Protein AF-A0A4Y8YPY2-F1 (afdb_monomer_lite)

Foldseek 3Di:
DDDDDDPPDQAWDWDFADDPPDPGTDIDTFGQPVRPDVVLVVVLCVVLVVLQVQLVVVVVVCVVVVHDDDPPDPSNDRDDPLSSVLSSCCVGPVVVSVVCVPPDPVVSVVVVVVSNVVSDPPPPVPVPVPDPPPPDDD

Secondary structure (DSSP, 8-state):
-------SS--EEEEEE--TT-SS-EEEEEE-GGGS-HHHHHHHHHHHHHHHHHHHHHHHHHHHHT----TT-TTTSPPPHHHHHHHHHHHH-HHHHHHHTTS-HHHHHHHHHHHHHHHS-S-STTTT----------

Sequence (138 aa):
MAFQYTPNKIPMFPVEIFRDGVKKPVVFEIPFLGYVAPEIHEEVDRVITDRIFEVQKVRDERNKNREPLPEMDKRIQYPRQTDVMQELFKRLNPDLAEETAAWPITPLNELWDQWEKASLPADLEKSEASEPSSDEKA

Radius of gyration: 21.3 Å; chains: 1; bounding box: 65×28×66 Å

Structure (mmCIF, N/CA/C/O backbone):
data_AF-A0A4Y8YPY2-F1
#
_entry.id   AF-A0A4Y8YPY2-F1
#
loop_
_atom_site.group_PDB
_atom_site.id
_atom_site.type_symbol
_atom_site.label_atom_id
_atom_site.label_alt_id
_atom_site.label_comp_id
_atom_site.label_asym_id
_atom_site.label_entity_id
_atom_site.label_seq_id
_atom_site.pdbx_PDB_ins_code
_atom_site.Cartn_x
_atom_site.Cartn_y
_atom_site.Cartn_z
_atom_site.occupancy
_atom_site.B_iso_or_equiv
_atom_site.auth_seq_id
_atom_site.auth_comp_id
_atom_site.auth_asym_id
_atom_site.auth_atom_id
_atom_site.pdbx_PDB_model_num
ATOM 1 N N . MET A 1 1 ? 11.462 -16.338 30.752 1.00 35.59 1 MET A N 1
ATOM 2 C CA . MET A 1 1 ? 10.013 -16.080 30.891 1.00 35.59 1 MET A CA 1
ATOM 3 C C . MET A 1 1 ? 9.644 -15.059 29.832 1.00 35.59 1 MET A C 1
ATOM 5 O O . MET A 1 1 ? 10.104 -13.933 29.936 1.00 35.59 1 MET A O 1
ATOM 9 N N . ALA A 1 2 ? 8.934 -15.462 28.777 1.00 46.84 2 ALA A N 1
ATOM 10 C CA . ALA A 1 2 ? 8.411 -14.521 27.790 1.00 46.84 2 ALA A CA 1
ATOM 11 C C . ALA A 1 2 ? 7.083 -13.981 28.332 1.00 46.84 2 ALA A C 1
ATOM 13 O O . ALA A 1 2 ? 6.147 -14.748 28.547 1.00 46.84 2 ALA A O 1
ATOM 14 N N . PHE A 1 3 ? 7.035 -12.689 28.645 1.00 41.41 3 PHE A N 1
ATOM 15 C CA . PHE A 1 3 ? 5.797 -12.014 29.013 1.00 41.41 3 PHE A CA 1
ATOM 16 C C . PHE A 1 3 ? 4.953 -11.873 27.742 1.00 41.41 3 PHE A C 1
ATOM 18 O O . PHE A 1 3 ? 5.306 -11.112 26.847 1.00 41.41 3 PHE A O 1
ATOM 25 N N . GLN A 1 4 ? 3.881 -12.658 27.633 1.00 46.28 4 GLN A N 1
ATOM 26 C CA . GLN A 1 4 ? 2.936 -12.584 26.522 1.00 46.28 4 GLN A CA 1
ATOM 27 C C . GLN A 1 4 ? 1.730 -11.764 26.985 1.00 46.28 4 GLN A C 1
ATOM 29 O O . GLN A 1 4 ? 0.846 -12.261 27.679 1.00 46.28 4 GLN A O 1
ATOM 34 N N . TYR A 1 5 ? 1.728 -10.476 26.646 1.00 53.19 5 TYR A N 1
ATOM 35 C CA . TYR A 1 5 ? 0.558 -9.619 26.791 1.00 53.19 5 TYR A CA 1
ATOM 36 C C . TYR A 1 5 ? -0.281 -9.742 25.522 1.00 53.19 5 TYR A C 1
ATOM 38 O O . TYR A 1 5 ? 0.029 -9.133 24.503 1.00 53.19 5 TYR A O 1
ATOM 46 N N . THR A 1 6 ? -1.330 -10.557 25.565 1.00 53.25 6 THR A N 1
ATOM 47 C CA . THR A 1 6 ? -2.413 -10.513 24.578 1.00 53.25 6 THR A CA 1
ATOM 48 C C . THR A 1 6 ? -3.458 -9.523 25.084 1.00 53.25 6 THR A C 1
ATOM 50 O O . THR A 1 6 ? -4.215 -9.878 25.994 1.00 53.25 6 THR A O 1
ATOM 53 N N . PRO A 1 7 ? -3.516 -8.279 24.572 1.00 54.75 7 PRO A N 1
ATOM 54 C CA . PRO A 1 7 ? -4.631 -7.402 24.888 1.00 54.75 7 PRO A CA 1
ATOM 55 C C . PRO A 1 7 ? -5.927 -8.112 24.478 1.00 54.75 7 PRO A C 1
ATOM 57 O O . PRO A 1 7 ? -6.020 -8.668 23.387 1.00 54.75 7 PRO A O 1
ATOM 60 N N . ASN A 1 8 ? -6.940 -8.101 25.350 1.00 56.84 8 ASN A N 1
ATOM 61 C CA . ASN A 1 8 ? -8.231 -8.766 25.106 1.00 56.84 8 ASN A CA 1
ATOM 62 C C . ASN A 1 8 ? -8.959 -8.265 23.839 1.00 56.84 8 ASN A C 1
ATOM 64 O O . ASN A 1 8 ? -9.963 -8.855 23.444 1.00 56.84 8 ASN A O 1
ATOM 68 N N . LYS A 1 9 ? -8.481 -7.178 23.218 1.00 67.00 9 LYS A N 1
ATOM 69 C CA . LYS A 1 9 ? -8.898 -6.681 21.906 1.00 67.00 9 LYS A CA 1
ATOM 70 C C . LYS A 1 9 ? -7.695 -6.082 21.183 1.00 67.00 9 LYS A C 1
ATOM 72 O O . LYS A 1 9 ? -6.977 -5.271 21.766 1.00 67.00 9 LYS A O 1
ATOM 77 N N . ILE A 1 10 ? -7.509 -6.464 19.923 1.00 79.38 10 ILE A N 1
ATOM 78 C CA . ILE A 1 10 ? -6.577 -5.788 19.021 1.00 79.38 10 ILE A CA 1
ATOM 79 C C . ILE A 1 10 ? -7.130 -4.376 18.786 1.00 79.38 10 ILE A C 1
ATOM 81 O O . ILE A 1 10 ? -8.317 -4.250 18.479 1.00 79.38 10 ILE A O 1
ATOM 85 N N . PRO A 1 11 ? -6.341 -3.313 18.995 1.00 85.62 11 PRO A N 1
ATOM 86 C CA . PRO A 1 11 ? -6.809 -1.964 18.743 1.00 85.62 11 PRO A CA 1
ATOM 87 C C . PRO A 1 11 ? -6.937 -1.740 17.226 1.00 85.62 11 PRO A C 1
ATOM 89 O O . PRO A 1 11 ? -6.034 -2.062 16.448 1.00 85.62 11 PRO A O 1
ATOM 92 N N . MET A 1 12 ? -8.099 -1.226 16.825 1.00 89.31 12 MET A N 1
ATOM 93 C CA . MET A 1 12 ? -8.515 -1.074 15.430 1.00 89.31 12 MET A CA 1
ATOM 94 C C . MET A 1 12 ? -8.635 0.408 15.064 1.00 89.31 12 MET A C 1
ATOM 96 O O . MET A 1 12 ? -9.055 1.233 15.877 1.00 89.31 12 MET A O 1
ATOM 100 N N . PHE A 1 13 ? -8.305 0.719 13.820 1.00 90.38 13 PHE A N 1
ATOM 101 C CA . PHE A 1 13 ? -8.522 1.983 13.145 1.00 90.38 13 PHE A CA 1
ATOM 102 C C . PHE A 1 13 ? -9.810 1.912 12.301 1.00 90.38 13 PHE A C 1
ATOM 104 O O . PHE A 1 13 ? -9.924 1.036 11.435 1.00 90.38 13 PHE A O 1
ATOM 111 N N . PRO A 1 14 ? -10.792 2.800 12.540 1.00 92.38 14 PRO A N 1
ATOM 112 C CA . PRO A 1 14 ? -11.999 2.874 11.731 1.00 92.38 14 PRO A CA 1
ATOM 113 C C . PRO A 1 14 ? -11.746 3.674 10.447 1.00 92.38 14 PRO A C 1
ATOM 115 O O . PRO A 1 14 ? -11.238 4.793 10.483 1.00 92.38 14 PRO A O 1
ATOM 118 N N . VAL A 1 15 ? -12.162 3.121 9.313 1.00 90.88 15 VAL A N 1
ATOM 119 C CA . VAL A 1 15 ? -12.180 3.786 8.011 1.00 90.88 15 VAL A CA 1
ATOM 120 C C . VAL A 1 15 ? -13.626 4.067 7.637 1.00 90.88 15 VAL A C 1
ATOM 122 O O . VAL A 1 15 ? -14.397 3.153 7.343 1.00 90.88 15 VAL A O 1
ATOM 125 N N . GLU A 1 16 ? -14.002 5.341 7.669 1.00 90.25 16 GLU A N 1
ATOM 126 C CA . GLU A 1 16 ? -15.351 5.793 7.341 1.00 90.25 16 GLU A CA 1
ATOM 127 C C . GLU A 1 16 ? -15.438 6.207 5.869 1.00 90.25 16 GLU A C 1
ATOM 129 O O . GLU A 1 16 ? -14.793 7.161 5.435 1.00 90.25 16 GLU A O 1
ATOM 134 N N . ILE A 1 17 ? -16.269 5.508 5.096 1.00 86.50 17 ILE A N 1
ATOM 135 C CA . ILE A 1 17 ? -16.496 5.794 3.678 1.00 86.50 17 ILE A CA 1
ATOM 136 C C . ILE A 1 17 ? -17.904 6.355 3.485 1.00 86.50 17 ILE A C 1
ATOM 138 O O . ILE A 1 17 ? -18.910 5.683 3.735 1.00 86.50 17 ILE A O 1
ATOM 142 N N . PHE A 1 18 ? -17.983 7.590 2.991 1.00 84.31 18 PHE A N 1
ATOM 143 C CA . PHE A 1 18 ? -19.237 8.236 2.612 1.00 84.31 18 PHE A CA 1
ATOM 144 C C . PHE A 1 18 ? -19.529 7.974 1.136 1.00 84.31 18 PHE A C 1
ATOM 146 O O . PHE A 1 18 ? -18.856 8.503 0.255 1.00 84.31 18 PHE A O 1
ATOM 153 N N . ARG A 1 19 ? -20.549 7.156 0.865 1.00 81.50 19 ARG A N 1
ATOM 154 C CA . ARG A 1 19 ? -21.038 6.917 -0.498 1.00 81.50 19 ARG A CA 1
ATOM 155 C C . ARG A 1 19 ? -22.020 8.009 -0.918 1.00 81.50 19 ARG A C 1
ATOM 157 O O . ARG A 1 19 ? -22.796 8.504 -0.093 1.00 81.50 19 ARG A O 1
ATOM 164 N N . ASP A 1 20 ? -22.040 8.324 -2.211 1.00 76.12 20 ASP A N 1
ATOM 165 C CA . ASP A 1 20 ? -22.980 9.292 -2.775 1.00 76.12 20 ASP A CA 1
ATOM 166 C C . ASP A 1 20 ? -24.431 8.923 -2.437 1.00 76.12 20 ASP A C 1
ATOM 168 O O . ASP A 1 20 ? -24.898 7.806 -2.666 1.00 76.12 20 ASP A O 1
ATOM 172 N N . GLY A 1 21 ? -25.154 9.882 -1.857 1.00 75.00 21 GLY A N 1
ATOM 173 C CA . GLY A 1 21 ? -26.556 9.721 -1.470 1.00 75.00 21 GLY A CA 1
ATOM 174 C C . GLY A 1 21 ? -26.800 8.980 -0.149 1.00 75.00 21 GLY A C 1
ATOM 175 O O . GLY A 1 21 ? -27.957 8.864 0.264 1.00 75.00 21 GLY A O 1
ATOM 176 N N . VAL A 1 22 ? -25.759 8.521 0.557 1.00 76.88 22 VAL A N 1
ATOM 177 C CA . VAL A 1 22 ? -25.906 7.836 1.850 1.00 76.88 22 VAL A CA 1
ATOM 178 C C . VAL A 1 22 ? -25.643 8.808 3.003 1.00 76.88 22 VAL A C 1
ATOM 180 O O . VAL A 1 22 ? -24.603 9.448 3.086 1.00 76.88 22 VAL A O 1
ATOM 183 N N . LYS A 1 23 ? -26.600 8.915 3.937 1.00 76.81 23 LYS A N 1
ATOM 184 C CA . LYS A 1 23 ? -26.493 9.799 5.119 1.00 76.81 23 LYS A CA 1
ATOM 185 C C . LYS A 1 23 ? -25.583 9.263 6.230 1.00 76.81 23 LYS A C 1
ATOM 187 O O . LYS A 1 23 ? -25.306 9.989 7.178 1.00 76.81 23 LYS A O 1
ATOM 192 N N . LYS A 1 24 ? -25.198 7.989 6.165 1.00 83.75 24 LYS A N 1
ATOM 193 C CA . LYS A 1 24 ? -24.357 7.318 7.160 1.00 83.75 24 LYS A CA 1
ATOM 194 C C . LYS A 1 24 ? -23.139 6.715 6.461 1.00 83.75 24 LYS A C 1
ATOM 196 O O . LYS A 1 24 ? -23.336 6.095 5.415 1.00 83.75 24 LYS A O 1
ATOM 201 N N . PRO A 1 25 ? -21.929 6.874 7.014 1.00 87.75 25 PRO A N 1
ATOM 202 C CA . PRO A 1 25 ? -20.753 6.236 6.453 1.00 87.75 25 PRO A CA 1
ATOM 203 C C . PRO A 1 25 ? -20.843 4.717 6.609 1.00 87.75 25 PRO A C 1
ATOM 205 O O . PRO A 1 25 ? -21.431 4.207 7.569 1.00 87.75 25 PRO A O 1
ATOM 208 N N . VAL A 1 26 ? -20.252 3.999 5.659 1.00 88.31 26 VAL A N 1
ATOM 209 C CA . VAL A 1 26 ? -19.893 2.592 5.847 1.00 88.31 26 VAL A CA 1
ATOM 210 C C . VAL A 1 26 ? -18.565 2.581 6.592 1.00 88.31 26 VAL A C 1
ATOM 212 O O . VAL A 1 26 ? -17.623 3.240 6.161 1.00 88.31 26 VAL A O 1
ATOM 215 N N . VAL A 1 27 ? -18.509 1.883 7.723 1.00 91.12 27 VAL A N 1
ATOM 216 C CA . VAL A 1 27 ? -17.313 1.828 8.568 1.00 91.12 27 VAL A CA 1
ATOM 217 C C . VAL A 1 27 ? -16.639 0.479 8.376 1.00 91.12 27 VAL A C 1
ATOM 219 O O . VAL A 1 27 ? -17.258 -0.559 8.605 1.00 91.12 27 VAL A O 1
ATOM 222 N N . PHE A 1 28 ? -15.375 0.510 7.972 1.00 91.56 28 PHE A N 1
ATOM 223 C CA . PHE A 1 28 ? -14.501 -0.653 7.912 1.00 91.56 28 PHE A CA 1
ATOM 224 C C . PHE A 1 28 ? -13.504 -0.576 9.063 1.00 91.56 28 PHE A C 1
ATOM 226 O O . PHE A 1 28 ? -12.943 0.482 9.322 1.00 91.56 28 PHE A O 1
ATOM 233 N N . GLU A 1 29 ? -13.269 -1.683 9.759 1.00 90.56 29 GLU A N 1
ATOM 234 C CA . GLU A 1 29 ? -12.263 -1.740 10.821 1.00 90.56 29 GLU A CA 1
ATOM 235 C C . GLU A 1 29 ? -11.028 -2.483 10.312 1.00 90.56 29 GLU A C 1
ATOM 237 O O . GLU A 1 29 ? -11.130 -3.604 9.807 1.00 90.56 29 GLU A O 1
ATOM 242 N N . ILE A 1 30 ? -9.860 -1.858 10.456 1.00 92.06 30 ILE A N 1
ATOM 243 C CA . ILE A 1 30 ? -8.546 -2.460 10.194 1.00 92.06 30 ILE A CA 1
ATOM 244 C C . ILE A 1 30 ? -7.676 -2.333 11.447 1.00 92.06 30 ILE A C 1
ATOM 246 O O . ILE A 1 30 ? -7.854 -1.382 12.198 1.00 92.06 30 ILE A O 1
ATOM 250 N N . PRO A 1 31 ? -6.750 -3.257 11.739 1.00 91.75 31 PRO A N 1
ATOM 251 C CA . PRO A 1 31 ? -5.857 -3.101 12.886 1.00 91.75 31 PRO A CA 1
ATOM 252 C C . PRO A 1 31 ? -4.936 -1.888 12.707 1.00 91.75 31 PRO A C 1
ATOM 254 O O . PRO A 1 31 ? -4.609 -1.498 11.585 1.00 91.75 31 PRO A O 1
ATOM 257 N N . PHE A 1 32 ? -4.472 -1.294 13.806 1.00 91.06 32 PHE A N 1
ATOM 258 C CA . PHE A 1 32 ? -3.336 -0.368 13.729 1.00 91.06 32 PHE A CA 1
ATOM 259 C C . PHE A 1 32 ? -2.092 -1.082 13.181 1.00 91.06 32 PHE A C 1
ATOM 261 O O . PHE A 1 32 ? -1.917 -2.277 13.419 1.00 91.06 32 PHE A O 1
ATOM 268 N N . LEU A 1 33 ? -1.209 -0.354 12.489 1.00 89.06 33 LEU A N 1
ATOM 269 C CA . LEU A 1 33 ? -0.048 -0.928 11.791 1.00 89.06 33 LEU A CA 1
ATOM 270 C C . LEU A 1 33 ? 0.828 -1.793 12.706 1.00 89.06 33 LEU A C 1
ATOM 272 O O . LEU A 1 33 ? 1.205 -2.891 12.323 1.00 89.06 33 LEU A O 1
ATOM 276 N N . GLY A 1 34 ? 1.081 -1.358 13.945 1.00 86.12 34 GLY A N 1
ATOM 277 C CA . GLY A 1 34 ? 1.871 -2.131 14.915 1.00 86.12 34 GLY A CA 1
ATOM 278 C C . GLY A 1 34 ? 1.213 -3.428 15.411 1.00 86.12 34 GLY A C 1
ATOM 279 O O . GLY A 1 34 ? 1.845 -4.186 16.142 1.00 86.12 34 GLY A O 1
ATOM 280 N N . TYR A 1 35 ? -0.046 -3.675 15.044 1.00 87.62 35 TYR A N 1
ATOM 281 C CA . TYR A 1 35 ? -0.822 -4.863 15.406 1.00 87.62 35 TYR A CA 1
ATOM 282 C C . TYR A 1 35 ? -1.203 -5.724 14.196 1.00 87.62 35 TYR A C 1
ATOM 284 O O . TYR A 1 35 ? -1.905 -6.726 14.351 1.00 87.62 35 TYR A O 1
ATOM 292 N N . VAL A 1 36 ? -0.759 -5.352 12.995 1.00 88.31 36 VAL A N 1
ATOM 293 C CA . VAL A 1 36 ? -0.845 -6.222 11.824 1.00 88.31 36 VAL A CA 1
ATOM 294 C C . VAL A 1 36 ? 0.078 -7.423 12.051 1.00 88.31 36 VAL A C 1
ATOM 296 O O . VAL A 1 36 ? 1.197 -7.289 12.546 1.00 88.31 36 VAL A O 1
ATOM 299 N N . ALA A 1 37 ? -0.411 -8.618 11.721 1.00 88.50 37 ALA A N 1
ATOM 300 C CA . ALA A 1 37 ? 0.348 -9.847 11.906 1.00 88.50 37 ALA A CA 1
ATOM 301 C C . ALA A 1 37 ? 1.652 -9.812 11.074 1.00 88.50 37 ALA A C 1
ATOM 303 O O . ALA A 1 37 ? 1.599 -9.415 9.903 1.00 88.50 37 ALA A O 1
ATOM 304 N N . PRO A 1 38 ? 2.810 -10.227 11.627 1.00 89.31 38 PRO A N 1
ATOM 305 C CA . PRO A 1 38 ? 4.080 -10.238 10.897 1.00 89.31 38 PRO A CA 1
ATOM 306 C C . PRO A 1 38 ? 4.008 -10.995 9.568 1.00 89.31 38 PRO A C 1
ATOM 308 O O . PRO A 1 38 ? 4.584 -10.554 8.581 1.00 89.31 38 PRO A O 1
ATOM 311 N N . GLU A 1 39 ? 3.230 -12.076 9.509 1.00 91.88 39 GLU A N 1
ATOM 312 C CA . GLU A 1 39 ? 3.037 -12.878 8.301 1.00 91.88 39 GLU A CA 1
ATOM 313 C C . GLU A 1 39 ? 2.413 -12.053 7.165 1.00 91.88 39 GLU A C 1
ATOM 315 O O . GLU A 1 39 ? 2.814 -12.172 6.009 1.00 91.88 39 GLU A O 1
ATOM 320 N N . ILE A 1 40 ? 1.477 -11.153 7.490 1.00 91.38 40 ILE A N 1
ATOM 321 C CA . ILE A 1 40 ? 0.864 -10.247 6.510 1.00 91.38 40 ILE A CA 1
ATOM 322 C C . ILE A 1 40 ? 1.899 -9.237 6.009 1.00 91.38 40 ILE A C 1
ATOM 324 O O . ILE A 1 40 ? 1.950 -8.963 4.811 1.00 91.38 40 ILE A O 1
ATOM 328 N N . HIS A 1 41 ? 2.744 -8.704 6.897 1.00 90.38 41 HIS A N 1
ATOM 329 C CA . HIS A 1 41 ? 3.825 -7.805 6.494 1.00 90.38 41 HIS A CA 1
ATOM 330 C C . HIS A 1 41 ? 4.821 -8.490 5.558 1.00 90.38 41 HIS A C 1
ATOM 332 O O . HIS A 1 41 ? 5.157 -7.919 4.525 1.00 90.38 41 HIS A O 1
ATOM 338 N N . GLU A 1 42 ? 5.251 -9.709 5.880 1.00 93.12 42 GLU A N 1
ATOM 339 C CA . GLU A 1 42 ? 6.178 -10.483 5.048 1.00 93.12 42 GLU A CA 1
ATOM 340 C C . GLU A 1 42 ? 5.589 -10.810 3.671 1.00 93.12 42 GLU A C 1
ATOM 342 O O . GLU A 1 42 ? 6.283 -10.743 2.655 1.00 93.12 42 GLU A O 1
ATOM 347 N N . GLU A 1 43 ? 4.300 -11.149 3.609 1.00 93.81 43 GLU A N 1
ATOM 348 C CA . GLU A 1 43 ? 3.623 -11.391 2.338 1.00 93.81 43 GLU A CA 1
ATOM 349 C C . GLU A 1 43 ? 3.533 -10.131 1.476 1.00 93.81 43 GLU A C 1
ATOM 351 O O . GLU A 1 43 ? 3.792 -10.194 0.271 1.00 93.81 43 GLU A O 1
ATOM 356 N N . VAL A 1 44 ? 3.159 -8.995 2.071 1.00 94.19 44 VAL A N 1
ATOM 357 C CA . VAL A 1 44 ? 3.085 -7.720 1.350 1.00 94.19 44 VAL A CA 1
ATOM 358 C C . VAL A 1 44 ? 4.473 -7.294 0.882 1.00 94.19 44 VAL A C 1
ATOM 360 O O . VAL A 1 44 ? 4.633 -6.939 -0.285 1.00 94.19 44 VAL A O 1
ATOM 363 N N . ASP A 1 45 ? 5.483 -7.390 1.747 1.00 93.88 45 ASP A N 1
ATOM 364 C CA . ASP A 1 45 ? 6.867 -7.063 1.407 1.00 93.88 45 ASP A CA 1
ATOM 365 C C . ASP A 1 45 ? 7.374 -7.910 0.234 1.00 93.88 45 ASP A C 1
ATOM 367 O O . ASP A 1 45 ? 7.957 -7.377 -0.712 1.00 93.88 45 ASP A O 1
ATOM 371 N N . ARG A 1 46 ? 7.054 -9.212 0.217 1.00 95.81 46 ARG A N 1
ATOM 372 C CA . ARG A 1 46 ? 7.378 -10.094 -0.910 1.00 95.81 46 ARG A CA 1
ATOM 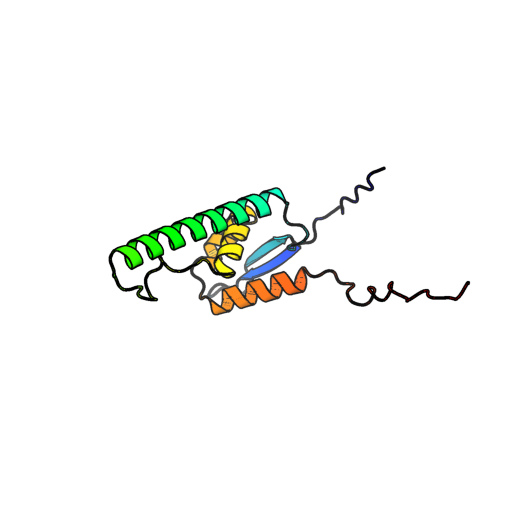3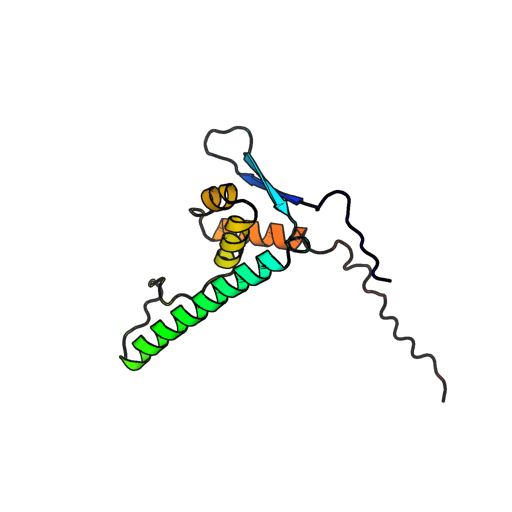73 C C . ARG A 1 46 ? 6.720 -9.633 -2.208 1.00 95.81 46 ARG A C 1
ATOM 375 O O . ARG A 1 46 ? 7.410 -9.507 -3.213 1.00 95.81 46 ARG A O 1
ATOM 382 N N . VAL A 1 47 ? 5.416 -9.349 -2.194 1.00 95.56 47 VAL A N 1
ATOM 383 C CA . VAL A 1 47 ? 4.687 -8.903 -3.398 1.00 95.56 47 VAL A CA 1
ATOM 384 C C . VAL A 1 47 ? 5.262 -7.596 -3.946 1.00 95.56 47 VAL A C 1
ATOM 386 O O . VAL A 1 47 ? 5.455 -7.453 -5.155 1.00 95.56 47 VAL A O 1
ATOM 389 N N . ILE A 1 48 ? 5.566 -6.641 -3.067 1.00 95.00 48 ILE A N 1
ATOM 390 C CA . ILE A 1 48 ? 6.128 -5.345 -3.455 1.00 95.00 48 ILE A CA 1
ATOM 391 C C . ILE A 1 48 ? 7.558 -5.506 -3.976 1.00 95.00 48 ILE A C 1
ATOM 393 O O . ILE A 1 48 ? 7.913 -4.921 -5.001 1.00 95.00 48 ILE A O 1
ATOM 397 N N . THR A 1 49 ? 8.361 -6.343 -3.325 1.00 95.50 49 THR A N 1
ATOM 398 C CA . THR A 1 49 ? 9.732 -6.656 -3.735 1.00 95.50 49 THR A CA 1
ATOM 399 C C . THR A 1 49 ? 9.771 -7.331 -5.104 1.00 95.50 49 THR A C 1
ATOM 401 O O . THR A 1 49 ? 10.501 -6.883 -5.992 1.00 95.50 49 THR A O 1
ATOM 404 N N . ASP A 1 50 ? 8.934 -8.345 -5.324 1.00 96.31 50 ASP A N 1
ATOM 405 C CA . ASP A 1 50 ? 8.804 -9.015 -6.620 1.00 96.31 50 ASP A CA 1
ATOM 406 C C . ASP A 1 50 ? 8.414 -8.007 -7.707 1.00 96.31 50 ASP A C 1
ATOM 408 O O . ASP A 1 50 ? 9.011 -7.974 -8.787 1.00 96.31 50 ASP A O 1
ATOM 412 N N . ARG A 1 51 ? 7.489 -7.093 -7.391 1.00 94.25 51 ARG A N 1
ATOM 413 C CA . ARG A 1 51 ? 7.088 -6.028 -8.310 1.00 94.25 51 ARG A CA 1
ATOM 414 C C . ARG A 1 51 ? 8.237 -5.078 -8.654 1.00 94.25 51 ARG A C 1
ATOM 416 O O . ARG A 1 51 ? 8.366 -4.676 -9.812 1.00 94.25 51 ARG A O 1
ATOM 423 N N . ILE A 1 52 ? 9.078 -4.714 -7.685 1.00 95.31 52 ILE A N 1
ATOM 424 C CA . ILE A 1 52 ? 10.275 -3.889 -7.920 1.00 95.31 52 ILE A CA 1
ATOM 425 C C . ILE A 1 52 ? 11.238 -4.610 -8.868 1.00 95.31 52 ILE A C 1
ATOM 427 O O . ILE A 1 52 ? 11.729 -3.991 -9.817 1.00 95.31 52 ILE A O 1
ATOM 431 N N . PHE A 1 53 ? 11.476 -5.908 -8.659 1.00 96.69 53 PHE A N 1
ATOM 432 C CA . PHE A 1 53 ? 12.346 -6.703 -9.528 1.00 96.69 53 PHE A CA 1
ATOM 433 C C . PHE A 1 53 ? 11.812 -6.797 -10.960 1.00 96.69 53 PHE A C 1
ATOM 435 O O . PHE A 1 53 ? 12.580 -6.637 -11.911 1.00 96.69 53 PHE A O 1
ATOM 442 N N . GLU A 1 54 ? 10.506 -7.000 -11.135 1.00 95.44 54 GLU A N 1
ATOM 443 C CA . GLU A 1 54 ? 9.873 -6.987 -12.457 1.00 95.44 54 GLU A CA 1
ATOM 444 C C . GLU A 1 54 ? 10.066 -5.648 -13.171 1.00 95.44 54 GLU A C 1
ATOM 446 O O . GLU A 1 54 ? 10.482 -5.611 -14.331 1.00 95.44 54 GLU A O 1
ATOM 451 N N . VAL A 1 55 ? 9.791 -4.541 -12.476 1.00 95.25 55 VAL A N 1
ATOM 452 C CA . VAL A 1 55 ? 9.949 -3.187 -13.018 1.00 95.25 55 VAL A CA 1
ATOM 453 C C . VAL A 1 55 ? 11.398 -2.939 -13.423 1.00 95.25 55 VAL A C 1
ATOM 455 O O . VAL A 1 55 ? 11.654 -2.469 -14.533 1.00 95.25 55 VAL A O 1
ATOM 458 N N . GLN A 1 56 ? 12.348 -3.287 -12.551 1.00 95.06 56 GLN A N 1
ATOM 459 C CA . GLN A 1 56 ? 13.776 -3.147 -12.817 1.00 95.06 56 GLN A CA 1
ATOM 460 C C . GLN A 1 56 ? 14.178 -3.923 -14.073 1.00 95.06 56 GLN A C 1
ATOM 462 O O . GLN A 1 56 ? 14.794 -3.357 -14.974 1.00 95.06 56 GLN A O 1
ATOM 467 N N . LYS A 1 57 ? 13.746 -5.183 -14.180 1.00 96.19 57 LYS A N 1
ATOM 468 C CA . LYS A 1 57 ? 14.024 -6.034 -15.338 1.00 96.19 57 LYS A CA 1
ATOM 469 C C . LYS A 1 57 ? 13.520 -5.409 -16.641 1.00 96.19 57 LYS A C 1
ATOM 471 O O . LYS A 1 57 ? 14.271 -5.337 -17.610 1.00 96.19 57 LYS A O 1
ATOM 476 N N . VAL A 1 58 ? 12.279 -4.914 -16.665 1.00 94.25 58 VAL A N 1
ATOM 477 C CA . VAL A 1 58 ? 11.706 -4.277 -17.866 1.00 94.25 58 VAL A CA 1
ATOM 478 C C . VAL A 1 58 ? 12.463 -2.995 -18.225 1.00 94.25 58 VAL A C 1
ATOM 480 O O . VAL A 1 58 ? 12.722 -2.738 -19.402 1.00 94.25 58 VAL A O 1
ATOM 483 N N . ARG A 1 59 ? 12.845 -2.181 -17.233 1.00 94.44 59 ARG A N 1
ATOM 484 C CA . ARG A 1 59 ? 13.636 -0.962 -17.470 1.00 94.44 59 ARG A CA 1
ATOM 485 C C . ARG A 1 59 ? 15.021 -1.289 -18.022 1.00 94.44 59 ARG A C 1
ATOM 487 O O . ARG A 1 59 ? 15.454 -0.630 -18.965 1.00 94.44 59 ARG A O 1
ATOM 494 N N . ASP A 1 60 ? 15.681 -2.315 -17.494 1.00 95.25 60 ASP A N 1
ATOM 495 C CA . ASP A 1 60 ? 17.000 -2.754 -17.954 1.00 95.25 60 ASP A CA 1
ATOM 496 C C . ASP A 1 60 ? 16.955 -3.310 -19.383 1.00 95.25 60 ASP A C 1
ATOM 498 O O . ASP A 1 60 ? 17.816 -2.976 -20.201 1.00 95.25 60 ASP A O 1
ATOM 502 N N . GLU A 1 61 ? 15.923 -4.088 -19.725 1.00 95.62 61 GLU A N 1
ATOM 503 C CA . GLU A 1 61 ? 15.688 -4.572 -21.091 1.00 95.62 61 GLU A CA 1
ATOM 504 C C . GLU A 1 61 ? 15.502 -3.409 -22.078 1.00 95.62 61 GLU A C 1
ATOM 506 O O . GLU A 1 61 ? 16.151 -3.371 -23.126 1.00 95.62 61 GLU A O 1
ATOM 511 N N . ARG A 1 62 ? 14.691 -2.407 -21.720 1.00 93.38 62 ARG A N 1
ATOM 5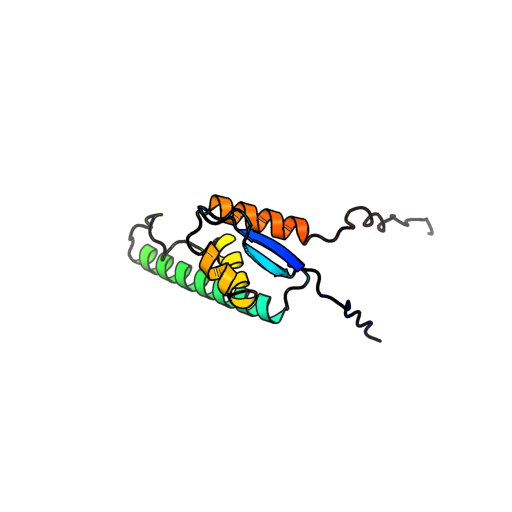12 C CA . ARG A 1 62 ? 14.500 -1.208 -22.550 1.00 93.38 62 ARG A CA 1
ATOM 513 C C . ARG A 1 62 ? 15.763 -0.378 -22.693 1.00 93.38 62 ARG A C 1
ATOM 515 O O . ARG A 1 62 ? 16.095 0.034 -23.802 1.00 93.38 62 ARG A O 1
ATOM 522 N N . ASN A 1 63 ? 16.498 -0.175 -21.603 1.00 93.75 63 ASN A N 1
ATOM 523 C CA . ASN A 1 63 ? 17.772 0.540 -21.627 1.00 93.75 63 ASN A CA 1
ATOM 524 C C . ASN A 1 63 ? 18.781 -0.163 -22.546 1.00 93.75 63 ASN A C 1
ATOM 526 O O . ASN A 1 63 ? 19.446 0.494 -23.350 1.00 93.75 63 ASN A O 1
ATOM 530 N N . LYS A 1 64 ? 18.850 -1.501 -22.492 1.00 96.00 64 LYS A N 1
ATOM 531 C CA . LYS A 1 64 ? 19.686 -2.311 -23.389 1.00 96.00 64 LYS A CA 1
ATOM 532 C C . LYS A 1 64 ? 19.288 -2.136 -24.858 1.00 96.00 64 LYS A C 1
ATOM 534 O O . LYS A 1 64 ? 20.167 -2.034 -25.714 1.00 96.00 64 LYS A O 1
ATOM 539 N N . ASN A 1 65 ? 17.990 -2.037 -25.136 1.00 95.25 65 ASN A N 1
ATOM 540 C CA . ASN A 1 65 ? 17.451 -1.798 -26.477 1.00 95.25 65 ASN A CA 1
ATOM 541 C C . ASN A 1 65 ? 17.455 -0.316 -26.896 1.00 95.25 65 ASN A C 1
ATOM 543 O O . ASN A 1 65 ? 17.094 -0.007 -28.030 1.00 95.25 65 ASN A O 1
ATOM 547 N N . ARG A 1 66 ? 17.889 0.602 -26.016 1.00 92.75 66 ARG A N 1
ATOM 548 C CA . ARG A 1 66 ? 17.828 2.066 -26.198 1.00 92.75 66 ARG A CA 1
ATOM 549 C C . ARG A 1 66 ? 16.408 2.588 -26.455 1.00 92.75 66 ARG A C 1
ATOM 551 O O . ARG A 1 66 ? 16.216 3.567 -27.175 1.00 92.75 66 ARG A O 1
ATOM 558 N N . GLU A 1 67 ? 15.417 1.933 -25.866 1.00 93.06 67 GLU A N 1
ATOM 559 C CA . GLU A 1 67 ? 14.018 2.341 -25.924 1.00 93.06 67 GLU A CA 1
ATOM 560 C C . GLU A 1 67 ? 13.718 3.420 -24.869 1.00 93.06 67 GLU A C 1
ATOM 562 O O . GLU A 1 67 ? 14.320 3.423 -23.792 1.00 93.06 67 GLU A O 1
ATOM 567 N N . PRO A 1 68 ? 12.775 4.341 -25.136 1.00 90.94 68 PRO A N 1
ATOM 568 C CA . PRO A 1 68 ? 12.377 5.339 -24.155 1.00 90.94 68 PRO A CA 1
ATOM 569 C C . PRO A 1 68 ? 11.653 4.710 -22.953 1.00 90.94 68 PRO A C 1
ATOM 571 O O . PRO A 1 68 ? 10.981 3.677 -23.048 1.00 90.94 68 PRO A O 1
ATOM 574 N N . LEU A 1 69 ? 11.734 5.406 -21.817 1.00 90.69 69 LEU A N 1
ATOM 575 C CA . LEU A 1 69 ? 11.029 5.085 -20.576 1.00 90.69 69 LEU A CA 1
ATOM 576 C C . LEU A 1 69 ? 9.898 6.104 -20.344 1.00 90.69 69 LEU A C 1
ATOM 578 O O . LEU A 1 69 ? 10.078 7.048 -19.578 1.00 90.69 69 LEU A O 1
ATOM 582 N N . PRO A 1 70 ? 8.752 5.972 -21.037 1.00 90.00 70 PRO A N 1
ATOM 583 C CA . PRO A 1 70 ? 7.643 6.904 -20.900 1.00 90.00 70 PRO A CA 1
ATOM 584 C C . PRO A 1 70 ? 7.034 6.819 -19.501 1.00 90.00 70 PRO A C 1
ATOM 586 O O . PRO A 1 70 ? 6.594 5.756 -19.071 1.00 90.00 70 PRO A O 1
ATOM 589 N N . GLU A 1 71 ? 6.927 7.957 -18.821 1.00 83.44 71 GLU A N 1
ATOM 590 C CA . GLU A 1 71 ? 6.431 8.026 -17.440 1.00 83.44 71 GLU A CA 1
ATOM 591 C C . GLU A 1 71 ? 5.017 7.466 -17.261 1.00 83.44 71 GLU A C 1
ATOM 593 O O . GLU A 1 71 ? 4.680 7.032 -16.169 1.00 83.44 71 GLU A O 1
ATOM 598 N N . MET A 1 72 ? 4.201 7.421 -18.316 1.00 85.69 72 MET A N 1
ATOM 599 C CA . MET A 1 72 ? 2.829 6.898 -18.279 1.00 85.69 72 MET A CA 1
ATOM 600 C C . MET A 1 72 ? 2.738 5.362 -18.291 1.00 85.69 72 MET A C 1
ATOM 602 O O . MET A 1 72 ? 1.656 4.811 -18.082 1.00 85.69 72 MET A O 1
ATOM 606 N N . ASP A 1 73 ? 3.838 4.652 -18.554 1.00 88.25 73 ASP A N 1
ATOM 607 C CA . ASP A 1 73 ? 3.833 3.193 -18.631 1.00 88.25 73 ASP A CA 1
ATOM 608 C C . ASP A 1 73 ? 3.920 2.559 -17.235 1.00 88.25 73 ASP A C 1
ATOM 610 O O . ASP A 1 73 ? 4.973 2.501 -16.600 1.00 88.25 73 ASP A O 1
ATOM 614 N N . LYS A 1 74 ? 2.790 2.016 -16.773 1.00 84.88 74 LYS A N 1
ATOM 615 C CA . LYS A 1 74 ? 2.667 1.345 -15.471 1.00 84.88 74 LYS A CA 1
ATOM 616 C C . LYS A 1 74 ? 3.611 0.150 -15.297 1.00 84.88 74 LYS A C 1
ATOM 618 O O . LYS A 1 74 ? 3.872 -0.253 -14.168 1.00 84.88 74 LYS A O 1
ATOM 623 N N . ARG A 1 75 ? 4.129 -0.447 -16.379 1.00 89.06 75 ARG A N 1
ATOM 624 C CA . ARG A 1 75 ? 5.047 -1.599 -16.299 1.00 89.06 75 ARG A CA 1
ATOM 625 C C . ARG A 1 75 ? 6.437 -1.219 -15.805 1.00 89.06 75 ARG A C 1
ATOM 627 O O . ARG A 1 75 ? 7.133 -2.085 -15.296 1.00 89.06 75 ARG A O 1
ATOM 634 N N . ILE A 1 76 ? 6.817 0.047 -15.960 1.00 90.88 76 ILE A N 1
ATOM 635 C CA . ILE A 1 76 ? 8.133 0.568 -15.572 1.00 90.88 76 ILE A CA 1
ATOM 636 C C . ILE A 1 76 ? 8.067 1.528 -14.379 1.00 90.88 76 ILE A C 1
ATOM 638 O O . ILE A 1 76 ? 9.094 2.049 -13.941 1.00 90.88 76 ILE A O 1
ATOM 642 N N . GLN A 1 77 ? 6.865 1.784 -13.864 1.00 91.44 77 GLN A N 1
ATOM 643 C CA . GLN A 1 77 ? 6.668 2.546 -12.641 1.00 91.44 77 GLN A CA 1
ATOM 644 C C . GLN A 1 77 ? 6.935 1.646 -11.437 1.00 91.44 77 GLN A C 1
ATOM 646 O O . GLN A 1 77 ? 6.341 0.575 -11.319 1.00 91.44 77 GLN A O 1
ATOM 651 N N . TYR A 1 78 ? 7.814 2.098 -10.544 1.00 91.44 78 TYR A N 1
ATOM 652 C CA . TYR A 1 78 ? 7.995 1.442 -9.254 1.00 91.44 78 TYR A CA 1
ATOM 653 C C . TYR A 1 78 ? 6.728 1.575 -8.402 1.00 91.44 78 TYR A C 1
ATOM 655 O O . TYR A 1 78 ? 6.023 2.586 -8.528 1.00 91.44 78 TYR A O 1
ATOM 663 N N . PRO A 1 79 ? 6.453 0.581 -7.540 1.00 91.19 79 PRO A N 1
ATOM 664 C CA . PRO A 1 79 ? 5.358 0.669 -6.590 1.00 91.19 79 PRO A CA 1
ATOM 665 C C . PRO A 1 79 ? 5.539 1.874 -5.663 1.00 91.19 79 PRO A C 1
ATOM 667 O O . PRO A 1 79 ? 6.652 2.268 -5.310 1.00 91.19 79 PRO A O 1
ATOM 670 N N . ARG A 1 80 ? 4.415 2.474 -5.293 1.00 90.38 80 ARG A N 1
ATOM 671 C CA . ARG A 1 80 ? 4.280 3.601 -4.377 1.00 90.38 80 ARG A CA 1
ATOM 672 C C . ARG A 1 80 ? 3.788 3.105 -3.024 1.00 90.38 80 ARG A C 1
ATOM 674 O O . ARG A 1 80 ? 3.290 1.993 -2.883 1.00 90.38 80 ARG A O 1
ATOM 681 N N . GLN A 1 81 ? 3.835 3.986 -2.036 1.00 88.75 81 GLN A N 1
ATOM 682 C CA . GLN A 1 81 ? 3.292 3.735 -0.701 1.00 88.75 81 GLN A CA 1
ATOM 683 C C . GLN A 1 81 ? 1.814 3.309 -0.722 1.00 88.75 81 GLN A C 1
ATOM 685 O O . GLN A 1 81 ? 1.414 2.406 0.005 1.00 88.75 81 GLN A O 1
ATOM 690 N N . THR A 1 82 ? 1.012 3.877 -1.626 1.00 90.88 82 THR A N 1
ATOM 691 C CA . THR A 1 82 ? -0.389 3.478 -1.822 1.00 90.88 82 THR A CA 1
ATOM 692 C C . THR A 1 82 ? -0.546 2.041 -2.309 1.00 90.88 82 THR A C 1
ATOM 694 O O . THR A 1 82 ? -1.552 1.416 -1.998 1.00 90.88 82 THR A O 1
ATOM 697 N N . ASP A 1 83 ? 0.426 1.503 -3.053 1.00 92.50 83 ASP A N 1
ATOM 698 C CA . ASP A 1 83 ? 0.390 0.104 -3.496 1.00 92.50 83 ASP A CA 1
ATOM 699 C C . ASP A 1 83 ? 0.612 -0.838 -2.305 1.00 92.50 83 ASP A C 1
ATOM 701 O O . ASP A 1 83 ? -0.085 -1.842 -2.178 1.00 92.50 83 ASP A O 1
ATOM 705 N N . VAL A 1 84 ? 1.502 -0.467 -1.377 1.00 92.81 84 VAL A N 1
ATOM 706 C CA . VAL A 1 84 ? 1.695 -1.182 -0.103 1.00 92.81 84 VAL A CA 1
ATOM 707 C C . VAL A 1 84 ? 0.404 -1.170 0.718 1.00 92.81 84 VAL A C 1
ATOM 709 O O . VAL A 1 84 ? -0.041 -2.216 1.188 1.00 92.81 84 VAL A O 1
ATOM 712 N N . MET A 1 85 ? -0.234 -0.003 0.848 1.00 93.81 85 MET A N 1
ATOM 713 C CA . MET A 1 85 ? -1.510 0.132 1.557 1.00 93.81 85 MET A CA 1
ATOM 714 C C . MET A 1 85 ? -2.605 -0.754 0.949 1.00 93.81 85 MET A C 1
ATOM 716 O O . MET A 1 85 ? -3.319 -1.438 1.677 1.00 93.81 85 MET A O 1
ATOM 720 N N . GLN A 1 86 ? -2.725 -0.780 -0.380 1.00 94.31 86 GLN A N 1
ATOM 721 C CA . GLN A 1 86 ? -3.709 -1.613 -1.073 1.00 94.31 86 GLN A CA 1
ATOM 722 C C . GLN A 1 86 ? -3.444 -3.110 -0.870 1.00 94.31 86 GLN A C 1
ATOM 724 O O . GLN A 1 86 ? -4.377 -3.878 -0.641 1.00 94.31 86 GLN A O 1
ATOM 729 N N . GLU A 1 87 ? -2.182 -3.542 -0.898 1.00 95.06 87 GLU A N 1
ATOM 730 C CA . GLU A 1 87 ? -1.817 -4.933 -0.609 1.00 95.06 87 GLU A CA 1
ATOM 731 C C . GLU A 1 87 ? -2.082 -5.333 0.850 1.00 95.06 87 GLU A C 1
ATOM 733 O O . GLU A 1 87 ? -2.487 -6.474 1.105 1.00 95.06 87 GLU A O 1
ATOM 738 N N . LEU A 1 88 ? -1.920 -4.399 1.794 1.00 94.38 88 LEU A N 1
ATOM 739 C CA . LEU A 1 88 ? -2.337 -4.583 3.184 1.00 94.38 88 LEU A CA 1
ATOM 740 C C . LEU A 1 88 ? -3.859 -4.725 3.286 1.00 94.38 88 LEU A C 1
ATOM 742 O O . LEU A 1 88 ? -4.342 -5.682 3.891 1.00 94.38 88 LEU A O 1
ATOM 746 N N . PHE A 1 89 ? -4.629 -3.835 2.655 1.00 94.94 89 PHE A N 1
ATOM 747 C CA . PHE A 1 89 ? -6.093 -3.899 2.687 1.00 94.94 89 PHE A CA 1
ATOM 748 C C . PHE A 1 89 ? -6.625 -5.205 2.107 1.00 94.94 89 PHE A C 1
ATOM 750 O O . PHE A 1 89 ? -7.474 -5.825 2.733 1.00 94.94 89 PHE A O 1
ATOM 757 N N . LYS A 1 90 ? -6.075 -5.706 0.994 1.00 95.19 90 LYS A N 1
ATOM 758 C CA . LYS A 1 90 ? -6.498 -6.996 0.413 1.00 95.19 90 LYS A CA 1
ATOM 759 C C . LYS A 1 90 ? -6.430 -8.167 1.397 1.00 95.19 90 LYS A C 1
ATOM 761 O O . LYS A 1 90 ? -7.195 -9.115 1.254 1.00 95.19 90 LYS A O 1
ATOM 766 N N . ARG A 1 91 ? -5.512 -8.121 2.367 1.00 93.50 91 ARG A N 1
ATOM 767 C CA . ARG A 1 91 ? -5.317 -9.178 3.374 1.00 93.50 91 ARG A CA 1
ATOM 768 C C . ARG A 1 91 ? -6.074 -8.909 4.667 1.00 93.50 91 ARG A C 1
ATOM 770 O O . ARG A 1 91 ? -6.554 -9.847 5.293 1.00 93.50 91 ARG A O 1
ATOM 777 N N . LEU A 1 92 ? -6.176 -7.643 5.063 1.00 92.62 92 LEU A N 1
ATOM 778 C CA . LEU A 1 92 ? -6.831 -7.235 6.306 1.00 92.62 92 LEU A CA 1
ATOM 779 C C . LEU A 1 92 ? -8.351 -7.130 6.156 1.00 92.62 92 LEU A C 1
ATOM 781 O O . LEU A 1 92 ? -9.090 -7.550 7.042 1.00 92.62 92 LEU A O 1
ATOM 785 N N . ASN A 1 93 ? -8.813 -6.547 5.052 1.00 92.56 93 ASN A N 1
ATOM 786 C CA . ASN A 1 93 ? -10.216 -6.288 4.766 1.00 92.56 93 ASN A CA 1
ATOM 787 C C . ASN A 1 93 ? -10.434 -6.158 3.236 1.00 92.56 93 ASN A C 1
ATOM 789 O O . ASN A 1 93 ? -10.305 -5.058 2.689 1.00 92.56 93 ASN A O 1
ATOM 793 N N . PRO A 1 94 ? -10.740 -7.267 2.531 1.00 93.44 94 PRO A N 1
ATOM 794 C CA . PRO A 1 94 ? -10.903 -7.273 1.074 1.00 93.44 94 PRO A CA 1
ATOM 795 C C . PRO A 1 94 ? -11.968 -6.295 0.565 1.00 93.44 94 PRO A C 1
ATOM 797 O O . PRO A 1 94 ? -11.753 -5.649 -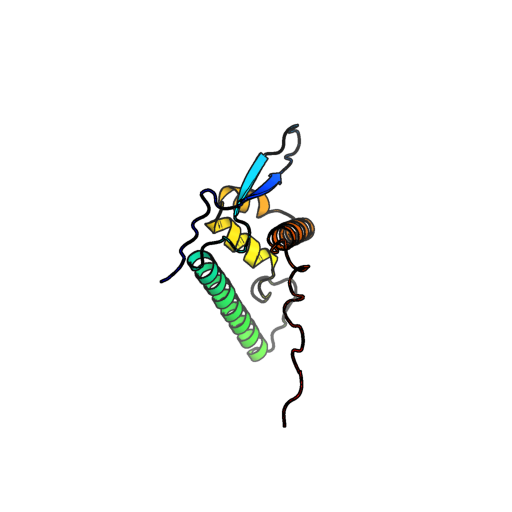0.457 1.00 93.44 94 PRO A O 1
ATOM 800 N N . ASP A 1 95 ? -13.068 -6.123 1.303 1.00 91.25 95 ASP A N 1
ATOM 801 C CA . ASP A 1 95 ? -14.146 -5.201 0.929 1.00 91.25 95 ASP A CA 1
ATOM 802 C C . ASP A 1 95 ? -13.648 -3.745 0.926 1.00 91.25 95 ASP A C 1
ATOM 804 O O . ASP A 1 95 ? -13.934 -2.980 0.005 1.00 91.25 95 ASP A O 1
ATOM 808 N N . LEU A 1 96 ? -12.830 -3.363 1.916 1.00 92.31 96 LEU A N 1
ATOM 809 C CA . LEU A 1 96 ? -12.183 -2.048 1.943 1.00 92.31 96 LEU A CA 1
ATOM 810 C C . LEU A 1 96 ? -11.208 -1.867 0.767 1.00 92.31 96 LEU A C 1
ATOM 812 O O . LEU A 1 96 ? -11.109 -0.773 0.202 1.00 92.31 96 LEU A O 1
ATOM 816 N N . ALA A 1 97 ? -10.486 -2.925 0.386 1.00 93.38 97 ALA A N 1
ATOM 817 C CA . ALA A 1 97 ? -9.600 -2.884 -0.773 1.00 93.38 97 ALA A CA 1
ATOM 818 C C . ALA A 1 97 ? -10.391 -2.632 -2.065 1.00 93.38 97 ALA A C 1
ATOM 820 O O . ALA A 1 97 ? -9.989 -1.801 -2.874 1.00 93.38 97 ALA A O 1
ATOM 821 N N . GLU A 1 98 ? -11.542 -3.284 -2.242 1.00 92.56 98 GLU A N 1
ATOM 822 C CA . GLU A 1 98 ? -12.415 -3.057 -3.399 1.00 92.56 98 GLU A CA 1
ATOM 823 C C . GLU A 1 98 ? -12.974 -1.630 -3.437 1.00 92.56 98 GLU A C 1
ATOM 825 O O . GLU A 1 98 ? -12.922 -0.980 -4.484 1.00 92.56 98 GLU A O 1
ATOM 830 N N . GLU A 1 99 ? -13.441 -1.109 -2.299 1.00 90.25 99 GLU A N 1
ATOM 831 C CA . GLU A 1 99 ? -13.968 0.259 -2.209 1.00 90.25 99 GLU A CA 1
ATOM 832 C C . GLU A 1 99 ? -12.911 1.311 -2.560 1.00 90.25 99 GLU A C 1
ATOM 834 O O . GLU A 1 99 ? -1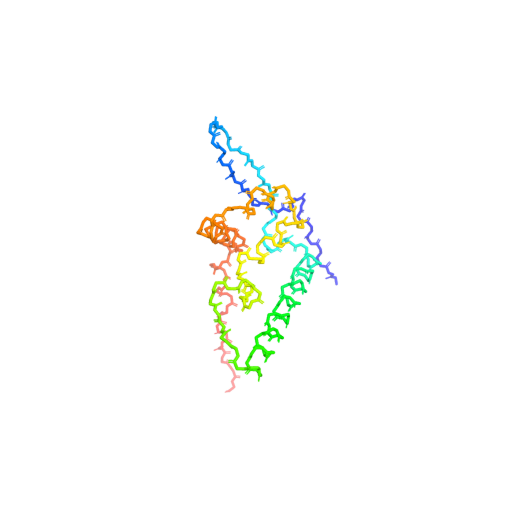3.209 2.301 -3.230 1.00 90.25 99 GLU A O 1
ATOM 839 N N . THR A 1 100 ? -11.669 1.098 -2.121 1.00 90.50 100 THR A N 1
ATOM 840 C CA . THR A 1 100 ? -10.577 2.069 -2.277 1.00 90.50 100 THR A CA 1
ATOM 841 C C . THR A 1 100 ? -9.753 1.869 -3.554 1.00 90.50 100 THR A C 1
ATOM 843 O O . THR A 1 100 ? -8.994 2.763 -3.929 1.00 90.50 100 THR A O 1
ATOM 846 N N . ALA A 1 101 ? -9.926 0.761 -4.284 1.00 90.00 101 ALA A N 1
ATOM 847 C CA . ALA A 1 101 ? -9.138 0.434 -5.479 1.00 90.00 101 ALA A CA 1
ATOM 848 C C . ALA A 1 101 ? -9.236 1.485 -6.599 1.00 90.00 101 ALA A C 1
ATOM 850 O O . ALA A 1 101 ? -8.290 1.676 -7.367 1.00 90.00 101 ALA A O 1
ATOM 851 N N . ALA A 1 102 ? -10.385 2.156 -6.712 1.00 88.12 102 ALA A N 1
ATOM 852 C CA . ALA A 1 102 ? -10.639 3.179 -7.726 1.00 88.12 102 ALA A CA 1
ATOM 853 C C . ALA A 1 102 ? -10.414 4.613 -7.220 1.00 88.12 102 ALA A C 1
ATOM 855 O O . ALA A 1 102 ? -10.646 5.569 -7.966 1.00 88.12 102 ALA A O 1
ATOM 856 N N . TRP A 1 103 ? -10.000 4.785 -5.963 1.00 90.50 103 TRP A N 1
ATOM 857 C CA . TRP A 1 103 ? -9.828 6.114 -5.395 1.00 90.50 103 TRP A CA 1
ATOM 858 C C . TRP A 1 103 ? -8.655 6.853 -6.047 1.00 90.50 103 TRP A C 1
ATOM 860 O O . TRP A 1 103 ? -7.649 6.242 -6.423 1.00 90.50 103 TRP A O 1
ATOM 870 N N . PRO A 1 104 ? -8.745 8.189 -6.175 1.00 90.38 104 PRO A N 1
ATOM 871 C CA . PRO A 1 104 ? -7.600 8.988 -6.577 1.00 90.38 104 PRO A CA 1
ATOM 872 C C . PRO A 1 104 ? -6.438 8.844 -5.580 1.00 90.38 104 PRO A C 1
ATOM 874 O O . PRO A 1 104 ? -6.628 8.553 -4.402 1.00 90.38 104 PRO A O 1
ATOM 877 N N . ILE A 1 105 ? -5.215 9.109 -6.040 1.00 88.31 105 ILE A N 1
ATOM 878 C CA . ILE A 1 105 ? -4.003 8.961 -5.214 1.00 88.31 105 ILE A CA 1
ATOM 879 C C . ILE A 1 105 ? -4.029 9.873 -3.979 1.00 88.31 105 ILE A C 1
ATOM 881 O O . ILE A 1 105 ? -3.579 9.467 -2.915 1.00 88.31 105 ILE A O 1
ATOM 885 N N . THR A 1 106 ? -4.561 11.092 -4.100 1.00 91.06 106 THR A N 1
ATOM 886 C CA . THR A 1 106 ? -4.616 12.060 -2.993 1.00 91.06 106 THR A CA 1
ATOM 887 C C . THR A 1 106 ? -5.359 11.523 -1.759 1.00 91.06 106 THR A C 1
ATOM 889 O O . THR A 1 106 ? -4.723 11.434 -0.713 1.00 91.06 106 THR A O 1
ATOM 892 N N . PRO A 1 107 ? -6.632 11.087 -1.844 1.00 90.75 107 PRO A N 1
ATOM 893 C CA . PRO A 1 107 ? -7.335 10.517 -0.695 1.00 90.75 107 PRO A CA 1
ATOM 894 C C . PRO A 1 107 ? -6.720 9.202 -0.198 1.00 90.75 107 PRO A C 1
ATOM 896 O O . PRO A 1 107 ? -6.792 8.917 0.993 1.00 90.75 107 PRO A O 1
ATOM 899 N N . LEU A 1 108 ? -6.072 8.414 -1.067 1.00 91.75 108 LEU A N 1
ATOM 900 C CA . LEU A 1 108 ? -5.325 7.229 -0.625 1.00 91.75 108 LEU A CA 1
ATOM 901 C C . LEU A 1 108 ? -4.118 7.603 0.247 1.00 91.75 108 LEU A C 1
ATOM 903 O O . LEU A 1 108 ? -3.889 6.965 1.269 1.00 91.75 108 LEU A O 1
ATOM 907 N N . ASN A 1 109 ? -3.372 8.645 -0.127 1.00 92.44 109 ASN A N 1
ATOM 908 C CA . ASN A 1 109 ? -2.269 9.154 0.688 1.00 92.44 109 ASN A CA 1
ATOM 909 C C . ASN A 1 109 ? -2.773 9.733 2.014 1.00 92.44 109 ASN A C 1
ATOM 911 O O . ASN A 1 109 ? -2.189 9.465 3.055 1.00 92.44 109 ASN A O 1
ATOM 915 N N . GLU A 1 110 ? -3.872 10.491 1.996 1.00 93.06 110 GLU A N 1
ATOM 916 C CA . GLU A 1 110 ? -4.462 11.042 3.221 1.00 93.06 110 GLU A CA 1
ATOM 917 C C . GLU A 1 110 ? -4.914 9.938 4.184 1.00 93.06 110 GLU A C 1
ATOM 919 O O . GLU A 1 110 ? -4.679 10.040 5.389 1.00 93.06 110 GLU A O 1
ATOM 924 N N . LEU A 1 111 ? -5.526 8.871 3.661 1.00 92.94 111 LEU A N 1
ATOM 925 C CA . LEU A 1 111 ? -5.911 7.705 4.454 1.00 92.94 111 LEU A CA 1
ATOM 926 C C . LEU A 1 111 ? -4.685 7.010 5.052 1.00 92.94 111 LEU A C 1
ATOM 928 O O . LEU A 1 111 ? -4.689 6.691 6.241 1.00 92.94 111 LEU A O 1
ATOM 932 N N . TRP A 1 112 ? -3.636 6.811 4.249 1.00 93.62 112 TRP A N 1
ATOM 933 C CA . TRP A 1 112 ? -2.380 6.248 4.735 1.00 93.62 112 TRP A CA 1
ATOM 934 C C . TRP A 1 112 ? -1.796 7.089 5.875 1.00 93.62 112 TRP A C 1
ATOM 936 O O . TRP A 1 112 ? -1.523 6.557 6.947 1.00 93.62 112 TRP A O 1
ATOM 946 N N . ASP A 1 113 ? -1.668 8.402 5.678 1.00 93.62 113 ASP A N 1
ATOM 947 C CA . ASP A 1 113 ? -1.095 9.314 6.668 1.00 93.62 113 ASP A CA 1
ATOM 948 C C . ASP A 1 113 ? -1.882 9.298 7.984 1.00 93.62 113 ASP A C 1
ATOM 950 O O . ASP A 1 113 ? -1.299 9.380 9.067 1.00 93.62 113 ASP A O 1
ATOM 954 N N . GLN A 1 114 ? -3.213 9.218 7.910 1.00 92.06 114 GLN A N 1
ATOM 955 C CA . GLN A 1 114 ? -4.066 9.120 9.095 1.00 92.06 114 GLN A CA 1
ATOM 956 C C . GLN A 1 114 ? -3.878 7.787 9.813 1.00 92.06 114 GLN A C 1
ATOM 958 O O . GLN A 1 114 ? -3.737 7.773 11.037 1.00 92.06 114 GLN A O 1
ATOM 963 N N . TRP A 1 115 ? -3.843 6.685 9.065 1.00 92.44 115 TRP A N 1
ATOM 964 C CA . TRP A 1 115 ? -3.642 5.359 9.633 1.00 92.44 115 TRP A CA 1
ATOM 965 C C . TRP A 1 115 ? -2.256 5.227 10.270 1.00 92.44 115 TRP A C 1
ATOM 967 O O . TRP A 1 115 ? -2.147 4.730 11.392 1.00 92.44 115 TRP A O 1
ATOM 977 N N . GLU A 1 116 ? -1.210 5.740 9.620 1.00 91.38 116 GLU A N 1
ATOM 978 C CA . GLU A 1 116 ? 0.159 5.760 10.138 1.00 91.38 116 GLU A CA 1
ATOM 979 C C . GLU A 1 116 ? 0.254 6.588 11.420 1.00 91.38 116 GLU A C 1
ATOM 981 O O . GLU A 1 116 ? 0.682 6.069 12.450 1.00 91.38 116 GLU A O 1
ATOM 986 N N . LYS A 1 117 ? -0.232 7.837 11.404 1.00 89.31 117 LYS A N 1
ATOM 987 C CA . LYS A 1 117 ? -0.222 8.715 12.587 1.00 89.31 117 LYS A CA 1
ATOM 988 C C . LYS A 1 117 ? -1.000 8.129 13.757 1.00 89.31 117 LYS A C 1
ATOM 990 O O . LYS A 1 117 ? -0.541 8.222 14.891 1.00 89.31 117 LYS A O 1
ATOM 995 N N . ALA A 1 118 ? -2.158 7.526 13.496 1.00 86.88 118 ALA A N 1
ATOM 996 C CA . ALA A 1 118 ? -2.971 6.904 14.534 1.00 86.88 118 ALA A CA 1
ATOM 997 C C . ALA A 1 118 ? -2.354 5.599 15.069 1.00 86.88 118 ALA A C 1
ATOM 999 O O . ALA A 1 118 ? -2.653 5.195 16.190 1.00 86.88 118 ALA A O 1
ATOM 1000 N N . SER A 1 119 ? -1.485 4.955 14.284 1.00 85.69 119 SER A N 1
ATOM 1001 C CA . SER A 1 119 ? -0.773 3.733 14.672 1.00 85.69 119 SER A CA 1
ATOM 1002 C C . SER A 1 119 ? 0.511 3.994 15.460 1.00 85.69 119 SER A C 1
ATOM 1004 O O . SER A 1 119 ? 1.086 3.044 15.997 1.00 85.69 119 SER A O 1
ATOM 1006 N N . LEU A 1 120 ? 0.981 5.244 15.535 1.00 80.75 120 LEU A N 1
ATOM 1007 C CA . LEU A 1 120 ? 2.140 5.593 16.350 1.00 80.75 120 LEU A CA 1
ATOM 1008 C C . LEU A 1 120 ? 1.821 5.364 17.839 1.00 80.75 120 LEU A C 1
ATOM 1010 O O . LEU A 1 120 ? 0.740 5.735 18.303 1.00 80.75 120 LEU A O 1
ATOM 1014 N N . PRO A 1 121 ? 2.739 4.763 18.617 1.00 65.19 121 PRO A N 1
ATOM 1015 C CA . PRO A 1 121 ? 2.540 4.607 20.051 1.00 65.19 121 PRO A CA 1
ATOM 1016 C C . PRO A 1 121 ? 2.377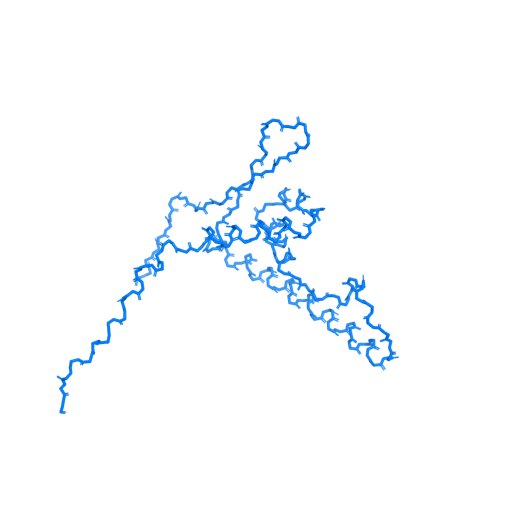 5.979 20.720 1.00 65.19 121 PRO A C 1
ATOM 1018 O O . PRO A 1 121 ? 3.124 6.913 20.441 1.00 65.19 121 PRO A O 1
ATOM 1021 N N . ALA A 1 122 ? 1.415 6.084 21.639 1.00 59.38 122 ALA A N 1
ATOM 1022 C CA . ALA A 1 122 ? 1.034 7.333 22.306 1.00 59.38 122 ALA A CA 1
ATOM 1023 C C . ALA A 1 122 ? 2.122 7.957 23.216 1.00 59.38 122 ALA A C 1
ATOM 1025 O O . ALA A 1 122 ? 1.898 9.029 23.767 1.00 59.38 122 ALA A O 1
ATOM 1026 N N . ASP A 1 123 ? 3.283 7.315 23.384 1.00 48.62 123 ASP A N 1
ATOM 1027 C CA . ASP A 1 123 ? 4.353 7.719 24.307 1.00 48.62 123 ASP A CA 1
ATOM 1028 C C . ASP A 1 123 ? 5.659 8.011 23.532 1.00 48.62 123 ASP A C 1
ATOM 1030 O O . ASP A 1 123 ? 6.650 7.295 23.650 1.00 48.62 123 ASP A O 1
ATOM 1034 N N . LEU A 1 124 ? 5.685 9.083 22.730 1.00 49.47 124 LEU A N 1
ATOM 1035 C CA . LEU A 1 124 ? 6.957 9.743 22.374 1.00 49.47 124 LEU A CA 1
ATOM 1036 C C . LEU A 1 124 ? 7.428 10.698 23.491 1.00 49.47 124 LEU A C 1
ATOM 1038 O O . LEU A 1 124 ? 8.609 11.023 23.555 1.00 49.47 124 LEU A O 1
ATOM 1042 N N . GLU A 1 125 ? 6.547 11.084 24.423 1.00 42.66 125 GLU A N 1
ATOM 1043 C CA . GLU A 1 125 ? 6.881 11.947 25.572 1.00 42.66 125 GLU A CA 1
ATOM 1044 C C . GLU A 1 125 ? 7.473 11.194 26.784 1.00 42.66 125 GLU A C 1
ATOM 1046 O O . GLU A 1 125 ? 7.801 11.811 27.792 1.00 42.66 125 GLU A O 1
ATOM 1051 N N . LYS A 1 126 ? 7.678 9.870 26.703 1.00 43.97 126 LYS A N 1
ATOM 1052 C CA . LYS A 1 126 ? 8.376 9.085 27.747 1.00 43.97 126 LYS A CA 1
ATOM 1053 C C . LYS A 1 126 ? 9.719 8.498 27.321 1.00 43.97 126 LYS A C 1
ATOM 1055 O O . LYS A 1 126 ? 10.299 7.694 28.048 1.00 43.97 126 LYS A O 1
ATOM 1060 N N . SER A 1 127 ? 10.264 8.916 26.180 1.00 38.97 127 SER A N 1
ATOM 1061 C CA . SER A 1 127 ? 11.638 8.572 25.784 1.00 38.97 127 SER A CA 1
ATOM 1062 C C . SER A 1 127 ? 12.707 9.483 26.412 1.00 38.97 127 SER A C 1
ATOM 1064 O O . SER A 1 127 ? 13.835 9.505 25.936 1.00 38.97 127 SER A O 1
ATOM 1066 N N . GLU A 1 128 ? 12.406 10.172 27.521 1.00 39.44 128 GLU A N 1
ATOM 1067 C CA . GLU A 1 128 ? 13.416 10.810 28.387 1.00 39.44 128 GLU A CA 1
ATOM 1068 C C . GLU A 1 128 ? 14.145 9.810 29.313 1.00 39.44 128 GLU A C 1
ATOM 1070 O O . GLU A 1 128 ? 14.894 10.203 30.198 1.00 39.44 128 GLU A O 1
ATOM 1075 N N . ALA A 1 129 ? 14.013 8.495 29.102 1.00 46.00 129 ALA A N 1
ATOM 1076 C CA . ALA A 1 129 ? 14.820 7.485 29.799 1.00 46.00 129 ALA A CA 1
ATOM 1077 C C . ALA A 1 129 ? 16.206 7.274 29.147 1.00 46.00 129 ALA A C 1
ATOM 1079 O O . ALA A 1 129 ? 16.692 6.153 28.999 1.00 46.00 129 ALA A O 1
ATOM 1080 N N . SER A 1 130 ? 16.851 8.358 28.729 1.00 40.47 130 SER A N 1
ATOM 1081 C CA . SER A 1 130 ? 18.294 8.413 28.482 1.00 40.47 130 SER A CA 1
ATOM 1082 C C . SER A 1 130 ? 18.847 9.619 29.225 1.00 40.47 130 SER A C 1
ATOM 1084 O O . SER A 1 130 ? 19.368 10.559 28.633 1.00 40.47 130 SER A O 1
ATOM 1086 N N . GLU A 1 131 ? 18.706 9.591 30.551 1.00 38.09 131 GLU A N 1
ATOM 1087 C CA . GLU A 1 131 ? 19.591 10.357 31.418 1.00 38.09 131 GLU A CA 1
ATOM 1088 C C . GLU A 1 131 ? 21.033 9.906 31.121 1.00 38.09 131 GLU A C 1
ATOM 1090 O O . GLU A 1 131 ? 21.334 8.711 31.233 1.00 38.09 131 GLU A O 1
ATOM 1095 N N . PRO A 1 132 ? 21.957 10.806 30.741 1.00 43.38 132 PRO A N 1
ATOM 1096 C CA . PRO A 1 132 ? 23.371 10.491 30.798 1.00 43.38 132 PRO A CA 1
ATOM 1097 C C . PRO A 1 132 ? 23.763 10.393 32.277 1.00 43.38 132 PRO A C 1
ATOM 1099 O O . PRO A 1 132 ? 24.214 11.359 32.883 1.00 43.38 132 PRO A O 1
ATOM 1102 N N . SER A 1 133 ? 23.606 9.208 32.869 1.00 43.16 133 SER A N 1
ATOM 1103 C CA . SER A 1 133 ? 24.286 8.853 34.115 1.00 43.16 133 SER A CA 1
ATOM 1104 C C . SER A 1 133 ? 25.781 8.714 33.818 1.00 43.16 133 SER A C 1
ATOM 1106 O O . SER A 1 133 ? 26.300 7.617 33.623 1.00 43.16 133 SER A O 1
ATOM 1108 N N . SER A 1 134 ? 26.479 9.843 33.741 1.00 50.44 134 SER A N 1
ATOM 1109 C CA . SER A 1 134 ? 27.932 9.921 33.892 1.00 50.44 134 SER A CA 1
ATOM 1110 C C . SER A 1 134 ? 28.234 10.655 35.190 1.00 50.44 134 SER A C 1
ATOM 1112 O O . SER A 1 134 ? 28.702 11.787 35.185 1.00 50.44 134 SER A O 1
ATOM 1114 N N . ASP A 1 135 ? 27.936 9.980 36.298 1.00 43.91 135 ASP A N 1
ATOM 1115 C CA . ASP A 1 135 ? 28.507 10.277 37.607 1.00 43.91 135 ASP A CA 1
ATOM 1116 C C . ASP A 1 135 ? 29.794 9.439 37.745 1.00 43.91 135 ASP A C 1
ATOM 1118 O O . ASP A 1 135 ? 29.788 8.238 38.018 1.00 43.91 135 ASP A O 1
ATOM 1122 N N . GLU A 1 136 ? 30.894 10.059 37.327 1.00 45.72 136 GLU A N 1
ATOM 1123 C CA . GLU A 1 136 ? 32.135 10.177 38.095 1.00 45.72 136 GLU A CA 1
ATOM 1124 C C . GLU A 1 136 ? 32.548 8.990 38.993 1.00 45.72 136 GLU A C 1
ATOM 1126 O O . GLU A 1 136 ? 32.127 8.909 40.142 1.00 45.72 136 GLU A O 1
ATOM 1131 N N . LYS A 1 137 ? 33.477 8.139 38.512 1.00 41.97 137 LYS A N 1
ATOM 1132 C CA . LYS A 1 137 ? 34.585 7.546 39.305 1.00 41.97 137 LYS A CA 1
ATOM 1133 C C . LYS A 1 137 ? 35.708 6.991 38.411 1.00 41.97 137 LYS A C 1
ATOM 1135 O O . LYS A 1 137 ? 35.577 5.880 37.901 1.00 41.97 137 LYS A O 1
ATOM 1140 N N . ALA A 1 138 ? 36.819 7.724 38.312 1.00 39.28 138 ALA A N 1
ATOM 1141 C CA . ALA A 1 138 ? 38.207 7.232 38.403 1.00 39.28 138 ALA A CA 1
ATOM 1142 C C . ALA A 1 138 ? 39.188 8.409 38.326 1.00 39.28 138 ALA A C 1
ATOM 1144 O O . ALA A 1 138 ? 39.122 9.156 37.327 1.00 39.28 138 ALA A O 1
#

pLDDT: mean 82.21, std 18.05, range [35.59, 96.69]